Protein AF-A0A965S069-F1 (afdb_monomer_lite)

Radius of gyration: 14.6 Å; chains: 1; bounding box: 25×17×55 Å

Structure (mmCIF, N/CA/C/O backbone):
data_AF-A0A965S069-F1
#
_ent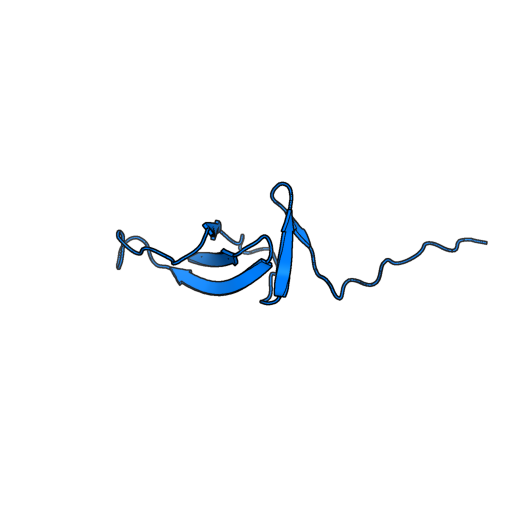ry.id   AF-A0A965S069-F1
#
loop_
_atom_site.group_PDB
_atom_site.id
_atom_site.type_symbol
_atom_site.label_atom_id
_atom_site.label_alt_id
_atom_site.label_comp_id
_atom_site.label_asym_id
_atom_site.label_entity_id
_atom_site.label_seq_id
_atom_site.pdbx_PDB_ins_code
_atom_site.Cartn_x
_atom_site.Cartn_y
_atom_site.Cartn_z
_atom_site.occupancy
_atom_site.B_iso_or_equiv
_atom_site.auth_seq_id
_atom_site.auth_comp_id
_atom_site.auth_asym_id
_atom_site.auth_atom_id
_atom_site.pdbx_PDB_model_num
ATOM 1 N N . MET A 1 1 ? 8.548 0.968 -5.848 1.00 91.69 1 MET A N 1
ATOM 2 C CA . MET A 1 1 ? 7.841 1.480 -4.649 1.00 91.69 1 MET A CA 1
ATOM 3 C C . MET A 1 1 ? 6.654 0.571 -4.344 1.00 91.69 1 MET A C 1
ATOM 5 O O . MET A 1 1 ? 6.150 -0.056 -5.272 1.00 91.69 1 MET A O 1
ATOM 9 N N . ARG A 1 2 ? 6.244 0.438 -3.075 1.00 94.94 2 ARG A N 1
ATOM 10 C CA . ARG A 1 2 ? 5.093 -0.401 -2.693 1.00 94.94 2 ARG A CA 1
ATOM 11 C C . ARG A 1 2 ? 3.792 0.389 -2.791 1.00 94.94 2 ARG A C 1
ATOM 13 O O . ARG A 1 2 ? 3.747 1.544 -2.372 1.00 94.94 2 ARG A O 1
ATOM 20 N N . TYR A 1 3 ? 2.747 -0.249 -3.301 1.00 95.81 3 TYR A N 1
ATOM 21 C CA . TYR A 1 3 ? 1.412 0.333 -3.405 1.00 95.81 3 TYR A CA 1
ATOM 22 C C . TYR A 1 3 ? 0.352 -0.654 -2.936 1.00 95.81 3 TYR A C 1
ATOM 24 O O . TYR A 1 3 ? 0.433 -1.842 -3.249 1.00 95.81 3 TYR A O 1
ATOM 32 N N . ALA A 1 4 ? -0.652 -0.146 -2.230 1.00 97.00 4 ALA A N 1
ATOM 33 C CA . ALA A 1 4 ? -1.888 -0.851 -1.933 1.00 97.00 4 ALA A CA 1
ATOM 34 C C . ALA A 1 4 ? -2.902 -0.582 -3.051 1.00 97.00 4 ALA A C 1
ATOM 36 O O . ALA A 1 4 ? -3.084 0.567 -3.457 1.00 97.00 4 ALA A O 1
ATOM 37 N N . ILE A 1 5 ? -3.573 -1.632 -3.521 1.00 97.38 5 ILE A N 1
ATOM 38 C CA . ILE A 1 5 ? -4.762 -1.516 -4.368 1.00 97.38 5 ILE A CA 1
ATOM 39 C C . ILE A 1 5 ? -5.981 -1.615 -3.462 1.00 97.38 5 ILE A C 1
ATOM 41 O O . ILE A 1 5 ? -6.152 -2.615 -2.760 1.00 97.38 5 ILE A O 1
ATOM 45 N N . ILE A 1 6 ? -6.829 -0.595 -3.505 1.00 97.06 6 ILE A N 1
ATOM 46 C CA . ILE A 1 6 ? -7.988 -0.458 -2.628 1.00 97.06 6 ILE A CA 1
ATOM 47 C C . ILE A 1 6 ? -9.270 -0.584 -3.443 1.00 97.06 6 ILE A C 1
ATOM 49 O O . ILE A 1 6 ? -9.441 0.084 -4.469 1.00 97.06 6 ILE A O 1
ATOM 53 N N . LYS A 1 7 ? -10.187 -1.426 -2.966 1.00 96.88 7 LYS A N 1
ATOM 54 C CA . LYS A 1 7 ? -11.553 -1.547 -3.486 1.00 96.88 7 LYS A CA 1
ATOM 55 C C . LYS A 1 7 ? -12.524 -1.473 -2.319 1.00 96.88 7 LYS A C 1
ATOM 57 O O . LYS A 1 7 ? -12.357 -2.194 -1.345 1.00 96.88 7 LYS A O 1
ATOM 62 N N . GLN A 1 8 ? -13.527 -0.600 -2.428 1.00 95.31 8 GLN A N 1
ATOM 63 C CA . GLN A 1 8 ? -14.560 -0.422 -1.395 1.00 95.31 8 GLN A CA 1
ATOM 64 C C . GLN A 1 8 ? -13.976 -0.168 0.010 1.00 95.31 8 GLN A C 1
ATOM 66 O O . GLN A 1 8 ? -14.460 -0.714 0.990 1.00 95.31 8 GLN A O 1
ATOM 71 N N . GLY A 1 9 ? -12.902 0.624 0.098 1.00 95.06 9 GLY A N 1
ATOM 72 C CA . GLY A 1 9 ? -12.236 0.925 1.370 1.00 95.06 9 GLY A CA 1
ATOM 73 C C . GLY A 1 9 ? -11.341 -0.194 1.911 1.00 95.06 9 GLY A C 1
ATOM 74 O O . GLY A 1 9 ? -10.744 -0.007 2.958 1.00 95.06 9 GLY A O 1
ATOM 75 N N . VAL A 1 10 ? -11.184 -1.324 1.213 1.00 96.38 10 VAL A N 1
ATOM 76 C CA . VAL A 1 10 ? -10.363 -2.461 1.667 1.00 96.38 10 VAL A CA 1
ATOM 77 C C . VAL A 1 10 ? -9.149 -2.655 0.763 1.00 96.38 10 VAL A C 1
ATOM 79 O O . VAL A 1 10 ? -9.257 -2.613 -0.467 1.00 96.38 10 VAL A O 1
ATOM 82 N N . VAL A 1 11 ? -7.985 -2.913 1.357 1.00 97.38 11 VAL A N 1
ATOM 83 C CA . VAL A 1 11 ? -6.767 -3.321 0.649 1.00 97.38 11 VAL A CA 1
ATOM 84 C C . VAL A 1 11 ? -6.963 -4.729 0.097 1.00 97.38 11 VAL A C 1
ATOM 86 O O . VAL A 1 11 ? -6.990 -5.705 0.843 1.00 97.38 11 VAL A O 1
ATOM 89 N N . VAL A 1 12 ? -7.064 -4.855 -1.223 1.00 97.56 12 VAL A N 1
ATOM 90 C CA . VAL A 1 12 ? -7.266 -6.150 -1.895 1.00 97.56 12 VAL A CA 1
ATOM 91 C C . VAL A 1 12 ? -5.978 -6.734 -2.466 1.00 97.56 12 VAL A C 1
ATOM 93 O O . VAL A 1 12 ? -5.915 -7.930 -2.733 1.00 97.56 12 VAL A O 1
ATOM 96 N N . ASN A 1 13 ? -4.950 -5.908 -2.673 1.00 97.00 13 ASN A N 1
ATOM 97 C CA . ASN A 1 13 ? -3.654 -6.356 -3.170 1.00 97.00 13 ASN A CA 1
ATOM 98 C C . ASN A 1 13 ? -2.539 -5.376 -2.779 1.00 97.00 13 ASN A C 1
ATOM 100 O O . ASN A 1 13 ? -2.803 -4.196 -2.543 1.00 97.00 13 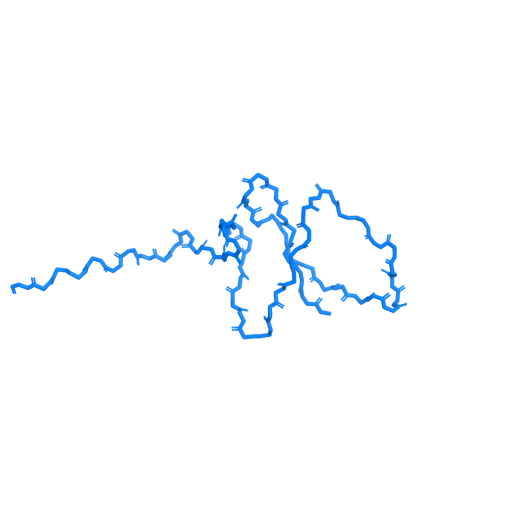ASN A O 1
ATOM 104 N N . ILE A 1 14 ? -1.296 -5.854 -2.768 1.00 95.94 14 ILE A N 1
ATOM 105 C CA . ILE A 1 14 ? -0.095 -5.037 -2.586 1.00 95.94 14 ILE A CA 1
ATOM 106 C C . ILE A 1 14 ? 0.878 -5.369 -3.708 1.00 95.94 14 ILE A C 1
ATOM 108 O O . ILE A 1 14 ? 1.228 -6.529 -3.917 1.00 95.94 14 ILE A O 1
ATOM 112 N N . ILE A 1 15 ? 1.330 -4.344 -4.421 1.00 94.69 15 ILE A N 1
ATOM 113 C CA . ILE A 1 15 ? 2.225 -4.502 -5.564 1.00 94.69 15 ILE A CA 1
ATOM 114 C C . ILE A 1 15 ? 3.505 -3.697 -5.380 1.00 94.69 15 ILE A C 1
ATOM 116 O O . ILE A 1 15 ? 3.546 -2.683 -4.678 1.00 94.69 15 ILE A O 1
ATOM 120 N N . LEU A 1 16 ? 4.550 -4.135 -6.072 1.00 93.56 16 LEU A N 1
ATOM 121 C CA . LEU A 1 16 ? 5.724 -3.321 -6.336 1.00 93.56 16 LEU A CA 1
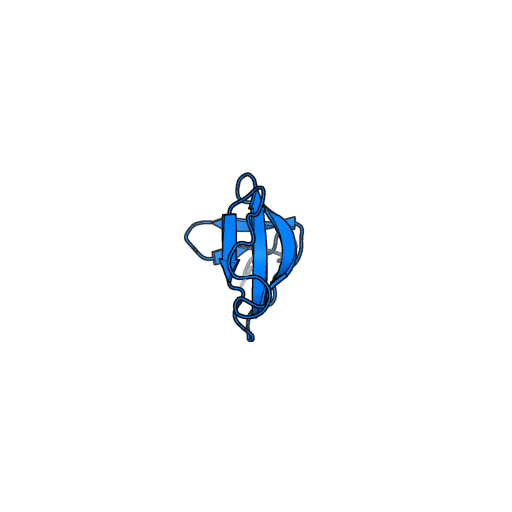ATOM 122 C C . LEU A 1 16 ? 5.562 -2.697 -7.713 1.00 93.56 16 LEU A C 1
ATOM 124 O O . LEU A 1 16 ? 5.487 -3.407 -8.713 1.00 93.56 16 LEU A O 1
ATOM 128 N N . TRP A 1 17 ? 5.526 -1.371 -7.752 1.00 93.25 17 TRP A N 1
ATOM 129 C CA . TRP A 1 17 ? 5.452 -0.629 -8.998 1.00 93.25 17 TRP A CA 1
ATOM 130 C C . TRP A 1 17 ? 6.708 0.217 -9.205 1.00 93.25 17 TRP A C 1
ATOM 132 O O . TRP A 1 17 ? 7.186 0.909 -8.299 1.00 93.25 17 TRP A O 1
ATOM 142 N N . ASP A 1 18 ? 7.258 0.099 -10.408 1.00 93.00 18 ASP A N 1
ATOM 143 C CA . ASP A 1 18 ? 8.369 0.874 -10.9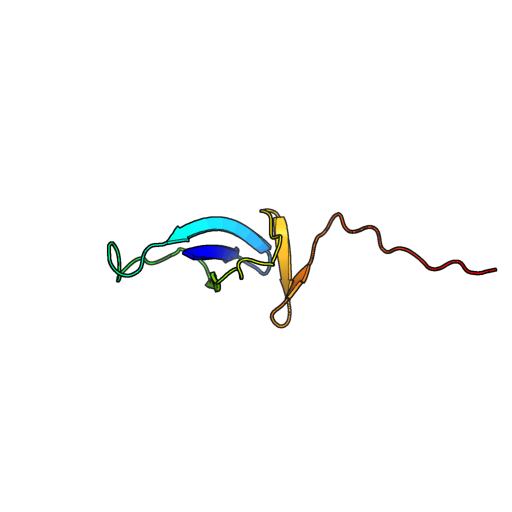38 1.00 93.00 18 ASP A CA 1
ATOM 144 C C . ASP A 1 18 ? 7.818 1.775 -12.052 1.00 93.00 18 ASP A C 1
ATOM 146 O O . ASP A 1 18 ? 7.432 1.297 -13.123 1.00 93.00 18 ASP A O 1
ATOM 150 N N . HIS A 1 19 ? 7.729 3.075 -11.767 1.00 89.94 19 HIS A N 1
ATOM 151 C CA . HIS A 1 19 ? 7.134 4.054 -12.676 1.00 89.94 19 HIS A CA 1
ATOM 152 C C . HIS A 1 19 ? 8.005 4.288 -13.913 1.00 89.94 19 HIS A C 1
ATOM 154 O O . HIS A 1 19 ? 7.487 4.708 -14.941 1.00 89.94 19 HIS A O 1
ATOM 160 N N . GLU A 1 20 ? 9.309 4.015 -13.835 1.00 92.00 20 GLU A N 1
ATOM 161 C CA . GLU A 1 20 ? 10.217 4.193 -14.969 1.00 92.00 20 GLU A CA 1
ATOM 162 C C . GLU A 1 20 ? 10.041 3.057 -15.973 1.00 92.00 20 GLU A C 1
ATOM 164 O O . GLU A 1 20 ? 9.984 3.283 -17.181 1.00 92.00 20 GLU A O 1
ATOM 169 N N . LYS A 1 21 ? 9.899 1.826 -15.472 1.00 91.88 21 LYS A N 1
ATOM 170 C CA . LYS A 1 21 ? 9.703 0.648 -16.327 1.00 91.88 21 LYS A CA 1
ATOM 171 C C . LYS A 1 21 ? 8.286 0.522 -16.859 1.00 91.88 21 LYS A C 1
ATOM 173 O O . LYS A 1 21 ? 8.100 -0.038 -17.936 1.00 91.88 21 LYS A O 1
ATOM 178 N N . ASN A 1 22 ? 7.289 0.973 -16.100 1.00 90.06 22 ASN A N 1
ATOM 179 C CA . ASN A 1 22 ? 5.894 0.810 -16.488 1.00 90.06 22 ASN A CA 1
ATOM 180 C C . ASN A 1 22 ? 5.043 2.032 -16.100 1.00 90.06 22 ASN A C 1
ATOM 182 O O . ASN A 1 22 ? 4.195 1.931 -15.214 1.00 90.06 22 ASN A O 1
ATOM 186 N N . PRO A 1 23 ? 5.252 3.196 -16.742 1.00 88.44 23 PRO A N 1
ATOM 187 C CA . PRO A 1 23 ? 4.617 4.459 -16.347 1.00 88.44 23 PRO A CA 1
ATOM 188 C C . PRO A 1 23 ? 3.091 4.465 -16.503 1.00 88.44 23 PRO A C 1
ATOM 190 O O . PRO A 1 23 ? 2.412 5.234 -15.834 1.00 88.44 23 PRO A O 1
ATOM 193 N N . ASN A 1 24 ? 2.548 3.597 -17.362 1.00 90.31 24 ASN A N 1
ATOM 194 C CA . ASN A 1 24 ? 1.130 3.573 -17.733 1.00 90.31 24 ASN A CA 1
ATOM 195 C C . ASN A 1 24 ? 0.361 2.415 -17.079 1.00 90.31 24 ASN A C 1
ATOM 197 O O . ASN A 1 24 ? -0.608 1.916 -17.649 1.00 90.31 24 ASN A O 1
ATOM 201 N N . TYR A 1 25 ? 0.811 1.932 -15.920 1.00 89.19 25 TYR A N 1
ATOM 202 C CA . TYR A 1 25 ? 0.074 0.906 -15.191 1.00 89.19 25 TYR A CA 1
ATOM 203 C C . TYR A 1 25 ? -1.281 1.451 -14.718 1.00 89.19 25 TYR A C 1
ATOM 205 O O . TYR A 1 25 ? -1.355 2.508 -14.094 1.00 89.19 25 TYR A O 1
ATOM 213 N N . ILE A 1 26 ? -2.348 0.706 -15.004 1.00 87.19 26 ILE A N 1
ATOM 214 C CA . ILE A 1 26 ? -3.714 1.013 -14.577 1.00 87.19 26 ILE A CA 1
ATOM 215 C C . ILE A 1 26 ? -4.177 -0.135 -13.684 1.00 87.19 26 ILE A C 1
ATOM 217 O O . ILE A 1 26 ? -4.141 -1.297 -14.088 1.00 87.19 26 ILE A O 1
ATOM 221 N N . SER A 1 27 ? -4.600 0.188 -12.466 1.00 90.12 27 SER A N 1
ATOM 222 C CA . SER A 1 27 ? -5.204 -0.760 -11.532 1.00 90.12 27 SER A CA 1
ATOM 223 C C . SER A 1 27 ? -6.726 -0.714 -11.600 1.00 90.12 27 SER A C 1
ATOM 225 O O . SER A 1 27 ? -7.321 0.344 -11.783 1.00 90.12 27 SER A O 1
ATOM 227 N N . ASP A 1 28 ? -7.374 -1.838 -11.297 1.00 91.06 28 ASP A N 1
ATOM 228 C CA . ASP A 1 28 ? -8.839 -1.929 -11.176 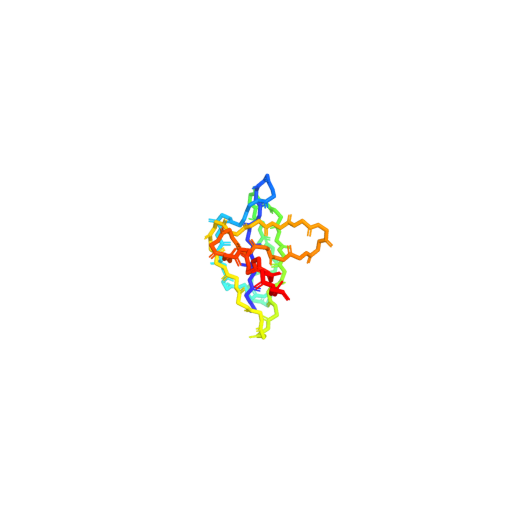1.00 91.06 28 ASP A CA 1
ATOM 229 C C . ASP A 1 28 ? -9.401 -1.300 -9.878 1.00 91.06 28 ASP A C 1
ATOM 231 O O . ASP A 1 28 ? -10.497 -1.643 -9.433 1.00 91.06 28 ASP A O 1
ATOM 235 N N . GLY A 1 29 ? -8.628 -0.450 -9.205 1.00 93.38 29 GLY A N 1
ATOM 236 C CA . GLY A 1 29 ? -8.946 0.162 -7.915 1.00 93.38 29 GLY A CA 1
ATOM 237 C C . GLY A 1 29 ? -8.022 1.340 -7.622 1.00 93.38 29 GLY A C 1
ATOM 238 O O . GLY A 1 29 ? -7.173 1.681 -8.447 1.00 93.38 29 GLY A O 1
ATOM 239 N N . SER A 1 30 ? -8.163 1.947 -6.446 1.00 94.94 30 SER A N 1
ATOM 240 C CA . SER A 1 30 ? -7.322 3.081 -6.049 1.00 94.94 30 SER A CA 1
ATOM 241 C C . SER A 1 30 ? -5.927 2.604 -5.658 1.00 94.94 30 SER A C 1
ATOM 243 O O . SER A 1 30 ? -5.793 1.696 -4.840 1.00 94.94 30 SER A O 1
ATOM 245 N N . LEU A 1 31 ? -4.894 3.228 -6.224 1.00 94.62 31 LEU A N 1
ATOM 246 C CA . LEU A 1 31 ? -3.495 2.993 -5.865 1.00 94.62 31 LEU A CA 1
ATOM 247 C C . LEU A 1 31 ? -3.054 3.999 -4.807 1.00 94.62 31 LEU A C 1
ATOM 249 O O . LEU A 1 31 ? -2.957 5.191 -5.092 1.00 94.62 31 LEU A O 1
ATOM 253 N N . ILE A 1 32 ? -2.729 3.511 -3.613 1.00 95.38 32 ILE A N 1
ATOM 254 C CA . ILE A 1 32 ? -2.159 4.326 -2.536 1.00 95.38 32 ILE A CA 1
ATOM 255 C C . ILE A 1 32 ? -0.726 3.877 -2.283 1.00 95.38 32 ILE A C 1
ATOM 257 O O . ILE A 1 32 ? -0.456 2.687 -2.110 1.00 95.38 32 ILE A O 1
ATOM 261 N N . LYS A 1 33 ? 0.209 4.830 -2.288 1.00 95.00 33 LYS A N 1
ATOM 262 C CA . LYS A 1 33 ? 1.615 4.560 -1.980 1.00 95.00 33 LYS A CA 1
ATOM 263 C C . LYS A 1 33 ? 1.739 4.157 -0.512 1.00 95.00 33 LYS A C 1
ATOM 265 O O . LYS A 1 33 ? 1.230 4.851 0.358 1.00 95.00 33 LYS A O 1
ATOM 270 N N . ILE A 1 34 ? 2.448 3.065 -0.254 1.00 95.06 34 ILE A N 1
ATOM 271 C CA . ILE A 1 34 ? 2.790 2.622 1.099 1.00 95.06 34 ILE A CA 1
ATOM 272 C C . ILE A 1 34 ? 4.179 3.178 1.410 1.00 95.06 34 ILE A C 1
ATOM 274 O O . ILE A 1 34 ? 5.115 2.939 0.635 1.00 95.06 34 ILE A O 1
ATOM 278 N N . ASN A 1 35 ? 4.330 3.918 2.510 1.00 92.44 35 ASN A N 1
ATOM 279 C CA . ASN A 1 35 ? 5.650 4.395 2.917 1.00 92.44 35 ASN A CA 1
ATOM 280 C C . ASN A 1 35 ? 6.521 3.219 3.384 1.00 92.44 35 ASN A C 1
ATOM 282 O O . ASN A 1 35 ? 6.032 2.149 3.751 1.00 92.44 35 ASN A O 1
ATOM 286 N N . ASP A 1 36 ? 7.840 3.390 3.367 1.00 86.38 36 ASP A N 1
ATOM 287 C CA . ASP A 1 36 ? 8.756 2.300 3.725 1.00 86.38 36 ASP A CA 1
ATOM 288 C C . ASP A 1 36 ? 8.642 1.902 5.207 1.00 86.38 36 ASP A C 1
ATOM 290 O O . ASP A 1 36 ? 8.892 0.750 5.558 1.00 86.38 36 ASP A O 1
ATOM 294 N N . THR A 1 37 ? 8.196 2.830 6.057 1.00 88.69 37 THR A N 1
ATOM 295 C CA . THR A 1 37 ? 7.937 2.621 7.489 1.00 88.69 37 THR A CA 1
ATOM 296 C C . THR A 1 37 ? 6.619 1.917 7.779 1.00 88.69 37 THR A C 1
ATOM 298 O O . THR A 1 37 ? 6.468 1.328 8.848 1.00 88.69 37 THR A O 1
ATOM 301 N N . ASP A 1 38 ? 5.667 1.974 6.850 1.00 88.88 38 ASP A N 1
ATOM 302 C CA . ASP A 1 38 ? 4.308 1.524 7.111 1.00 88.88 38 ASP A CA 1
ATOM 303 C C . ASP A 1 38 ? 4.216 0.011 6.904 1.00 88.88 38 ASP A C 1
ATOM 305 O O . ASP A 1 38 ? 4.749 -0.561 5.939 1.00 88.88 38 ASP A O 1
ATOM 309 N N . GLN A 1 39 ? 3.516 -0.648 7.825 1.00 89.75 39 GLN A N 1
ATOM 310 C CA . GLN A 1 39 ? 3.094 -2.031 7.664 1.00 89.75 39 GLN A CA 1
ATOM 311 C C . GLN A 1 39 ? 1.643 -2.020 7.215 1.00 89.75 39 GLN A C 1
ATOM 313 O O . GLN A 1 39 ? 0.782 -1.502 7.910 1.00 89.75 39 GLN A O 1
ATOM 318 N N . VAL A 1 40 ? 1.387 -2.580 6.039 1.00 94.62 40 VAL A N 1
ATOM 319 C CA . VAL A 1 40 ? 0.050 -2.714 5.459 1.00 94.62 40 VAL A CA 1
ATOM 320 C C . VAL A 1 40 ? -0.059 -4.134 4.937 1.00 94.62 40 VAL A C 1
ATOM 322 O O . VAL A 1 40 ? 0.902 -4.666 4.378 1.00 94.62 40 VAL A O 1
ATOM 325 N N . SER A 1 41 ? -1.212 -4.764 5.130 1.00 95.56 41 SER A N 1
ATOM 326 C CA . SER A 1 41 ? -1.494 -6.095 4.593 1.00 95.56 41 SER A CA 1
ATOM 327 C C . SER A 1 41 ? -2.827 -6.115 3.858 1.00 95.56 41 SER A C 1
ATOM 329 O O . SER A 1 41 ? -3.677 -5.244 4.033 1.00 95.56 41 SER A O 1
ATOM 331 N N . ILE A 1 42 ? -3.005 -7.131 3.018 1.00 95.75 42 ILE A N 1
ATOM 332 C CA . ILE A 1 42 ? -4.287 -7.408 2.371 1.00 95.75 42 ILE A CA 1
ATOM 333 C C . ILE A 1 42 ? -5.351 -7.636 3.455 1.00 95.75 42 ILE A C 1
ATOM 335 O O . ILE A 1 42 ? -5.086 -8.286 4.466 1.00 95.75 42 ILE A O 1
ATOM 339 N N . GLY A 1 43 ? -6.541 -7.081 3.242 1.00 95.00 43 GLY A N 1
ATOM 340 C CA . GLY A 1 43 ? -7.659 -7.101 4.183 1.00 95.00 43 GLY A CA 1
ATOM 341 C C . GLY A 1 43 ? -7.698 -5.920 5.155 1.00 95.00 43 GLY A C 1
ATOM 342 O O . GLY A 1 43 ? -8.658 -5.815 5.907 1.00 95.00 43 GLY A O 1
ATOM 343 N N . TRP A 1 44 ? -6.698 -5.030 5.152 1.00 96.06 44 TRP A N 1
ATOM 344 C CA . TRP A 1 44 ? -6.757 -3.799 5.946 1.00 96.06 44 TRP A CA 1
ATOM 345 C C . TRP A 1 44 ? -7.771 -2.817 5.366 1.00 96.06 44 TRP A C 1
ATOM 347 O O . TRP A 1 44 ? -7.943 -2.763 4.147 1.00 96.06 44 TRP A O 1
ATOM 357 N N . ASN A 1 45 ? -8.415 -2.029 6.224 1.00 95.44 45 ASN A N 1
ATOM 358 C CA . ASN A 1 45 ? -9.268 -0.934 5.771 1.00 95.44 45 ASN A CA 1
ATOM 359 C C . ASN A 1 45 ? -8.412 0.299 5.469 1.00 95.44 45 ASN A C 1
ATOM 361 O O . ASN A 1 45 ? -7.316 0.454 6.009 1.00 95.44 45 ASN A O 1
ATOM 365 N N . TYR A 1 46 ? -8.909 1.166 4.600 1.00 94.88 46 TYR A N 1
ATOM 366 C CA . TYR A 1 46 ? -8.329 2.463 4.307 1.00 94.88 46 TYR A CA 1
ATOM 367 C C . TYR A 1 46 ? -9.406 3.530 4.388 1.00 94.88 46 TYR A C 1
ATOM 369 O O . TYR A 1 46 ? -10.291 3.605 3.531 1.00 94.88 46 TYR A O 1
ATOM 377 N N . GLU A 1 47 ? -9.314 4.349 5.424 1.00 93.50 47 GLU A N 1
ATOM 378 C CA . GLU A 1 47 ? -10.292 5.378 5.747 1.00 93.50 47 GLU A CA 1
ATOM 379 C C . GLU A 1 47 ? -9.540 6.659 6.105 1.00 93.50 47 GLU A C 1
ATOM 381 O O . GLU A 1 47 ? -8.495 6.615 6.743 1.00 93.50 47 GLU A O 1
ATOM 386 N N . GLU A 1 48 ? -10.025 7.800 5.609 1.00 90.81 48 GLU A N 1
ATOM 387 C CA . GLU A 1 48 ? -9.474 9.137 5.907 1.00 90.81 48 GLU A CA 1
ATOM 388 C C . GLU A 1 48 ? -7.962 9.320 5.660 1.00 90.81 48 GLU A C 1
ATOM 390 O O . GLU A 1 48 ? -7.342 10.247 6.170 1.00 90.81 48 GLU A O 1
ATOM 395 N N . GLY A 1 49 ? -7.365 8.484 4.806 1.00 90.44 49 GLY A N 1
ATOM 396 C CA . GLY A 1 49 ? -5.939 8.550 4.490 1.00 90.44 49 GLY A CA 1
ATOM 397 C C . GLY A 1 49 ? -5.073 7.540 5.245 1.00 90.44 49 GLY A C 1
ATOM 398 O O . GLY A 1 49 ? -3.884 7.433 4.935 1.00 90.44 49 GLY A O 1
ATOM 399 N N . GLU A 1 50 ? -5.651 6.776 6.174 1.00 92.00 50 GLU A N 1
ATOM 400 C CA . GLU A 1 50 ? -4.942 5.862 7.069 1.00 92.00 50 GLU A CA 1
ATOM 401 C C . GLU A 1 50 ? -5.278 4.393 6.800 1.00 92.00 50 GLU A C 1
ATOM 403 O O . GLU A 1 50 ? -6.406 4.037 6.462 1.00 92.00 50 GLU A O 1
ATOM 408 N N . PHE A 1 51 ? -4.284 3.518 6.973 1.00 93.88 51 PHE A N 1
ATOM 409 C CA . PHE A 1 51 ? -4.472 2.071 6.912 1.00 93.88 51 PHE A CA 1
ATOM 410 C C . PHE A 1 51 ? -4.811 1.524 8.303 1.00 93.88 51 PHE A C 1
ATOM 412 O O . PHE A 1 51 ? -4.001 1.615 9.223 1.00 93.88 51 PHE A O 1
ATOM 419 N N . ILE A 1 52 ? -5.977 0.897 8.436 1.00 93.56 52 ILE A N 1
ATOM 420 C CA . ILE A 1 52 ? -6.504 0.380 9.700 1.00 93.56 52 ILE A CA 1
ATOM 421 C C . ILE A 1 52 ? -6.413 -1.147 9.693 1.00 93.56 52 ILE A C 1
ATOM 423 O O . ILE A 1 52 ? -7.016 -1.826 8.854 1.00 93.56 52 ILE A O 1
ATOM 427 N N . ASN A 1 53 ? -5.662 -1.698 10.646 1.00 93.25 53 ASN A N 1
ATOM 428 C CA . ASN A 1 53 ? -5.521 -3.139 10.811 1.00 93.25 53 ASN A CA 1
ATOM 429 C C . ASN A 1 53 ? -6.772 -3.732 11.484 1.00 93.25 53 ASN A C 1
ATOM 431 O O . ASN A 1 53 ? -7.026 -3.432 12.651 1.00 93.25 53 ASN A O 1
ATOM 435 N N . PRO A 1 54 ? -7.520 -4.632 10.820 1.00 87.50 54 PRO A N 1
ATOM 436 C CA . PRO A 1 54 ? -8.736 -5.223 11.380 1.00 87.50 54 PRO A CA 1
ATOM 437 C C . PRO A 1 54 ? -8.455 -6.167 12.556 1.00 87.50 54 PRO A C 1
ATOM 439 O O . PRO A 1 54 ? -9.352 -6.452 13.341 1.00 87.50 54 PRO A O 1
ATOM 442 N N . ASN A 1 55 ? -7.218 -6.658 12.681 1.00 83.94 55 ASN A N 1
ATOM 443 C CA . ASN A 1 55 ? -6.780 -7.528 13.770 1.00 83.94 55 ASN A CA 1
ATOM 444 C C . ASN A 1 55 ? -6.057 -6.755 14.879 1.00 83.94 55 ASN A C 1
ATOM 446 O O . ASN A 1 55 ? -5.540 -7.376 15.811 1.00 83.94 55 ASN A O 1
ATOM 450 N N . GLN A 1 56 ? -5.969 -5.422 14.786 1.00 75.44 56 GLN A N 1
ATOM 451 C CA . GLN A 1 56 ? -5.509 -4.632 15.918 1.00 75.44 56 GLN A CA 1
ATOM 452 C C . GLN A 1 56 ? -6.587 -4.746 16.987 1.00 75.44 56 GLN A C 1
ATOM 454 O O . GLN A 1 56 ? -7.669 -4.177 16.857 1.00 75.44 56 GLN A O 1
ATOM 459 N N . ALA A 1 57 ? -6.312 -5.537 18.024 1.00 59.84 57 ALA A N 1
ATOM 460 C CA . ALA A 1 57 ? -7.153 -5.540 19.204 1.00 59.84 57 ALA A CA 1
ATOM 461 C C . ALA A 1 57 ? -7.288 -4.084 19.662 1.00 59.84 57 ALA A C 1
ATOM 463 O O . ALA A 1 57 ? -6.280 -3.391 19.832 1.00 59.84 57 ALA A O 1
ATOM 464 N N . ILE A 1 58 ? -8.525 -3.614 19.832 1.00 60.69 58 ILE A N 1
ATOM 465 C CA . ILE A 1 58 ? -8.782 -2.410 20.612 1.00 60.69 58 ILE A CA 1
ATOM 466 C C . ILE A 1 58 ? -8.217 -2.756 21.986 1.00 60.69 58 ILE A C 1
ATOM 468 O O . ILE A 1 58 ? -8.803 -3.562 22.707 1.00 60.69 58 ILE A O 1
ATOM 472 N N . THR A 1 59 ? -7.032 -2.253 22.324 1.00 54.38 59 THR A N 1
ATOM 473 C CA . THR A 1 59 ? -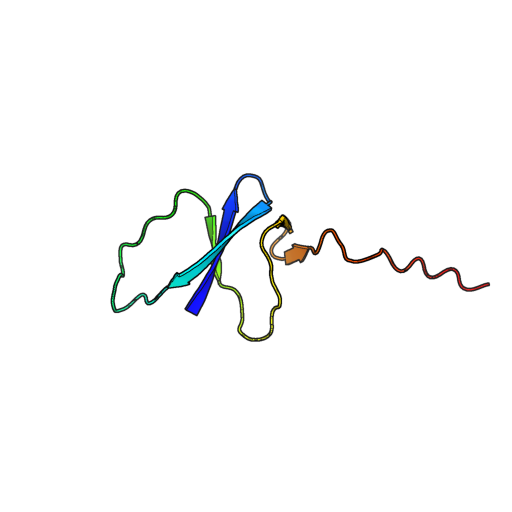6.549 -2.327 23.698 1.00 54.38 59 THR A CA 1
ATOM 474 C C . THR A 1 59 ? -7.481 -1.421 24.491 1.00 54.38 59 THR A C 1
ATOM 476 O O . THR A 1 59 ? -7.222 -0.227 24.630 1.00 54.38 59 THR A O 1
ATOM 479 N N . GLU A 1 60 ? -8.619 -1.956 24.939 1.00 55.53 60 GLU A N 1
ATOM 480 C CA . GLU A 1 60 ? -9.423 -1.336 25.979 1.00 55.53 60 GLU A CA 1
ATOM 481 C C . GLU A 1 60 ? -8.484 -1.127 27.161 1.00 55.53 60 GLU A C 1
ATOM 483 O O . GLU A 1 60 ? -8.086 -2.065 27.852 1.00 55.53 60 GLU A O 1
ATOM 488 N N . ILE A 1 61 ? -8.088 0.123 27.372 1.00 57.97 61 ILE A N 1
ATOM 489 C CA . ILE A 1 61 ? -7.491 0.572 28.620 1.00 57.97 61 ILE A CA 1
ATOM 490 C C . ILE A 1 61 ? -8.559 0.465 29.715 1.00 57.97 61 ILE A C 1
ATOM 492 O O . ILE A 1 61 ? -9.135 1.453 30.151 1.00 57.97 61 ILE A O 1
ATOM 496 N N . HIS A 1 62 ? -8.847 -0.753 30.171 1.00 55.06 62 HIS A N 1
ATOM 497 C CA . HIS A 1 62 ? -9.389 -0.961 31.506 1.00 55.06 62 HIS A CA 1
ATOM 498 C C . HIS A 1 62 ? -8.256 -0.667 32.490 1.00 55.06 62 HIS A C 1
ATOM 500 O O . HIS A 1 62 ? -7.510 -1.559 32.894 1.00 55.06 62 HIS A O 1
ATOM 506 N N . GLN A 1 63 ? -8.080 0.612 32.823 1.00 51.62 63 GLN A N 1
ATOM 507 C CA . GLN A 1 63 ? -7.395 0.966 34.058 1.00 51.62 63 GLN A CA 1
ATOM 508 C C . GLN A 1 63 ? -8.427 0.980 35.200 1.00 51.62 63 GLN A C 1
ATOM 510 O O . GLN A 1 63 ? -9.512 1.532 35.003 1.00 51.62 63 GLN A O 1
ATOM 515 N N . PRO A 1 64 ? -8.122 0.315 36.331 1.00 66.94 64 PRO A N 1
ATOM 516 C CA . PRO A 1 64 ? -8.995 0.207 37.500 1.00 66.94 64 PRO A CA 1
ATOM 517 C C . PRO A 1 64 ? -9.147 1.520 38.277 1.00 66.94 64 PRO A C 1
ATOM 519 O O . PRO A 1 64 ? -8.255 2.393 38.164 1.00 66.94 64 PRO A O 1
#

Foldseek 3Di:
DKWFFDDPQFGADIDDDDCVVPVPDDDPGDIDDDDPPDDADGGWGHDPRDTHDPPPPPPPPPDD

Secondary structure (DSSP, 8-state):
-EEEEEETTEEEEEEE--TTT-TT---SSEEEEEPTT----TT-EEETTEEE-TT---------

Sequence (64 aa):
MRYAIIKQGVVVNIILWDHEKNPNYISDGSLIKINDTDQVSIGWNYEEGEFINPNQAITEIHQP

pLDDT: mean 88.41, std 12.25, range [51.62, 97.56]